Protein AF-A0A2W6VFB6-F1 (afdb_monomer_lite)

pLDDT: mean 96.06, std 2.6, range [80.0, 98.25]

Foldseek 3Di:
DCVLPVPPDPVLVVLCVVVCVPQPQNPDDDPGTVLVSLVVVLVVVLVVQVVVLPADPVSDTPNVVCVVVVCCSVVVHDPVNVVVCCCVPVVVVDPVVVCVPVPD

Secondary structure (DSSP, 8-state):
-HHHHTT--HHHHHHHHHHHHHHGGGSEETTEEHHHHHHHHHHHHHHHHHHH--B-TTS-BGGGGGHHHHHHHHHT--HHHHHHHHHHTTTTT--TTHHHHT--

Sequence (104 aa):
AWDLVKDFSLAERNVLRDGVPRQAMNLPFRNGTVRDLAREALAISRDGLRRRAALNADGQDETRFLDVLQEIVDSGKTAAERKLELFHGRWNGSVDPLFGEFAY

Radius of gyration: 17.33 Å; chains: 1; bounding box: 43×26×45 Å

Structure (mmCIF, N/CA/C/O backbone):
data_AF-A0A2W6VFB6-F1
#
_entry.id   AF-A0A2W6VFB6-F1
#
loop_
_atom_site.group_PDB
_atom_site.id
_atom_site.type_symbol
_atom_site.label_atom_id
_atom_site.label_alt_id
_atom_site.label_comp_id
_atom_site.label_asym_id
_atom_site.label_entity_id
_atom_site.label_seq_id
_atom_site.pdbx_PDB_ins_code
_atom_site.Cartn_x
_atom_site.Cartn_y
_atom_site.Cartn_z
_atom_site.occupancy
_atom_site.B_iso_or_equiv
_atom_site.auth_seq_id
_atom_site.auth_comp_id
_atom_site.auth_asym_id
_atom_site.auth_atom_id
_atom_site.pdbx_PDB_model_num
ATOM 1 N N . ALA A 1 1 ? 1.663 1.604 -17.726 1.00 85.69 1 ALA A N 1
ATOM 2 C CA . ALA A 1 1 ? 1.564 2.568 -16.607 1.00 85.69 1 ALA A CA 1
ATOM 3 C C . ALA A 1 1 ? 0.483 3.610 -16.870 1.00 85.69 1 ALA A C 1
ATOM 5 O O . ALA A 1 1 ? -0.474 3.642 -16.115 1.00 85.69 1 ALA A O 1
ATOM 6 N N . TRP A 1 2 ? 0.578 4.408 -17.943 1.00 94.06 2 TRP A N 1
ATOM 7 C CA . TRP A 1 2 ? -0.453 5.405 -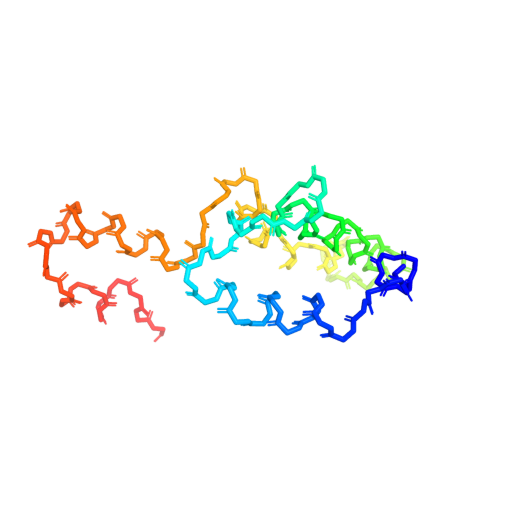18.277 1.00 94.06 2 TRP A CA 1
ATOM 8 C C . TRP A 1 2 ? -1.852 4.798 -18.450 1.00 94.06 2 TRP A C 1
ATOM 10 O O . TRP A 1 2 ? -2.821 5.349 -17.942 1.00 94.06 2 TRP A O 1
ATOM 20 N N . ASP A 1 3 ? -1.948 3.612 -19.058 1.00 96.25 3 ASP A N 1
ATOM 21 C CA . ASP A 1 3 ? -3.229 2.920 -19.244 1.00 96.25 3 ASP A CA 1
ATOM 22 C C . ASP A 1 3 ? -3.992 2.621 -17.951 1.00 96.25 3 ASP A C 1
ATOM 24 O O . ASP A 1 3 ? -5.214 2.562 -18.001 1.00 96.25 3 ASP A O 1
ATOM 28 N N . LEU A 1 4 ? -3.300 2.499 -16.811 1.00 95.12 4 LEU A N 1
ATOM 29 C CA . LEU A 1 4 ? -3.925 2.236 -15.512 1.00 95.12 4 LEU A CA 1
ATOM 30 C C . LEU A 1 4 ? -4.715 3.442 -14.981 1.00 95.12 4 LEU A C 1
ATOM 32 O O . LEU A 1 4 ? -5.643 3.268 -14.203 1.00 95.12 4 LEU A O 1
ATOM 36 N N . VAL A 1 5 ? -4.321 4.664 -15.355 1.00 95.25 5 VAL A N 1
ATOM 37 C CA . VAL A 1 5 ? -4.802 5.902 -14.711 1.00 95.25 5 VAL A CA 1
ATOM 38 C C . VAL A 1 5 ? -5.350 6.944 -15.686 1.00 95.25 5 VAL A C 1
ATOM 40 O O . VAL A 1 5 ? -5.879 7.967 -15.254 1.00 95.25 5 VAL A O 1
ATOM 43 N N . LYS A 1 6 ? -5.212 6.729 -17.000 1.00 96.00 6 LYS A N 1
ATOM 44 C CA . LYS A 1 6 ? -5.545 7.724 -18.036 1.00 96.00 6 LYS A CA 1
ATOM 45 C C . LYS A 1 6 ? -7.005 8.172 -18.037 1.00 96.00 6 LYS A C 1
ATOM 47 O O . LYS A 1 6 ? -7.300 9.268 -18.502 1.00 96.00 6 LYS A O 1
ATOM 52 N N . ASP A 1 7 ? -7.908 7.333 -17.544 1.00 96.75 7 ASP A N 1
ATOM 53 C CA . ASP A 1 7 ? -9.346 7.584 -17.495 1.00 96.75 7 ASP A CA 1
ATOM 54 C C . ASP A 1 7 ? -9.823 8.044 -16.104 1.00 96.75 7 ASP A C 1
ATOM 56 O O . ASP A 1 7 ? -11.025 8.138 -15.870 1.00 96.75 7 ASP A O 1
ATOM 60 N N . PHE A 1 8 ? -8.911 8.330 -15.167 1.00 96.69 8 PHE A N 1
ATOM 61 C CA . PHE A 1 8 ? -9.281 8.781 -13.827 1.00 96.69 8 PHE A CA 1
ATOM 62 C C . PHE A 1 8 ? -9.762 10.232 -13.873 1.00 96.69 8 PHE A C 1
ATOM 64 O O . PHE A 1 8 ? -9.007 11.173 -14.154 1.00 96.69 8 PHE A O 1
ATOM 71 N N . SER A 1 9 ? -11.021 10.437 -13.507 1.00 97.75 9 SER A N 1
ATOM 72 C CA . SER A 1 9 ? -11.578 11.771 -13.327 1.00 97.75 9 SER A CA 1
ATOM 73 C C . SER A 1 9 ? -10.930 12.498 -12.139 1.00 97.75 9 SER A C 1
ATOM 75 O O . SER A 1 9 ? -10.254 11.919 -11.284 1.00 97.75 9 SER A O 1
ATOM 77 N N . LEU A 1 10 ? -11.105 13.820 -12.077 1.00 97.81 10 LEU A N 1
ATOM 78 C CA . LEU A 1 10 ? -10.677 14.602 -10.912 1.00 97.81 10 LEU A CA 1
ATOM 79 C C . LEU A 1 10 ? -11.440 14.182 -9.644 1.00 97.81 10 LEU A C 1
ATOM 81 O O . LEU A 1 10 ? -10.841 14.063 -8.580 1.00 97.81 10 LEU A O 1
ATOM 85 N N . ALA A 1 11 ? -12.743 13.921 -9.775 1.00 97.81 11 ALA A N 1
ATOM 86 C CA . ALA A 1 11 ? -13.593 13.504 -8.665 1.00 97.81 11 ALA A CA 1
ATOM 87 C C . ALA A 1 11 ? -13.144 12.156 -8.082 1.00 97.81 11 ALA A C 1
ATOM 89 O O . ALA A 1 11 ? -12.957 12.052 -6.875 1.00 97.81 11 ALA A O 1
ATOM 90 N N . GLU A 1 12 ? -12.881 11.159 -8.933 1.00 97.62 12 GLU A N 1
ATOM 91 C CA . GLU A 1 12 ? -12.347 9.858 -8.507 1.00 97.62 12 GLU A CA 1
ATOM 92 C C . GLU A 1 12 ? -11.015 9.996 -7.765 1.00 97.62 12 GLU A C 1
ATOM 94 O O . GLU A 1 12 ? -10.827 9.391 -6.713 1.00 97.62 12 GLU A O 1
ATOM 99 N N . ARG A 1 13 ? -10.102 10.836 -8.267 1.00 97.25 13 ARG A N 1
ATOM 100 C CA . ARG A 1 13 ? -8.817 11.088 -7.598 1.00 97.25 13 ARG A CA 1
ATOM 101 C C . ARG A 1 13 ? -8.990 11.719 -6.218 1.00 97.25 13 ARG A C 1
ATOM 103 O O . ARG A 1 13 ? -8.255 11.353 -5.305 1.00 97.25 13 ARG A O 1
ATOM 110 N N . ASN A 1 14 ? -9.954 1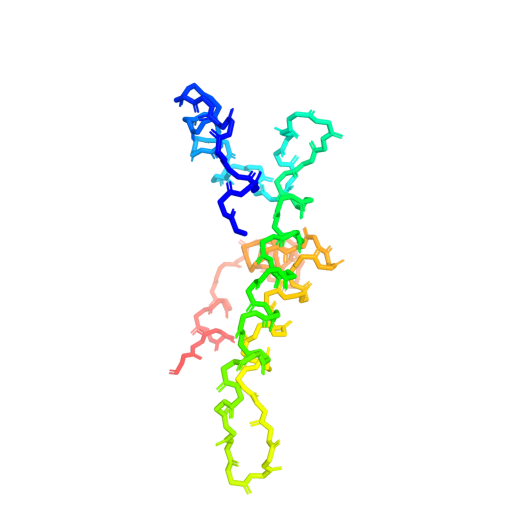2.624 -6.052 1.00 98.00 14 ASN A N 1
ATOM 111 C CA . ASN A 1 14 ? -10.263 13.210 -4.747 1.00 98.00 14 ASN A CA 1
ATOM 112 C C . ASN A 1 14 ? -10.885 12.175 -3.799 1.00 98.00 14 ASN A C 1
ATOM 114 O O . ASN A 1 14 ? -10.441 12.062 -2.664 1.00 98.00 14 ASN A O 1
ATOM 118 N N . VAL A 1 15 ? -11.815 11.342 -4.278 1.00 97.19 15 VAL A N 1
ATOM 119 C CA . VAL A 1 15 ? -12.382 10.239 -3.479 1.00 97.19 15 VAL A CA 1
ATOM 120 C C . VAL A 1 15 ? -11.289 9.286 -2.993 1.00 97.19 15 VAL A C 1
ATOM 122 O O . VAL A 1 15 ? -11.268 8.926 -1.819 1.00 97.19 15 VAL A O 1
ATOM 125 N N . LEU A 1 16 ? -10.350 8.911 -3.867 1.00 97.81 16 LEU A N 1
ATOM 126 C CA . LEU A 1 16 ? -9.200 8.089 -3.487 1.00 97.81 16 LEU A CA 1
ATOM 127 C C . LEU A 1 16 ? -8.339 8.782 -2.425 1.00 97.81 16 LEU A C 1
ATOM 129 O O . LEU A 1 16 ? -8.013 8.179 -1.403 1.00 97.81 16 LEU A O 1
ATOM 133 N N . ARG A 1 17 ? -7.995 10.054 -2.650 1.00 97.81 17 ARG A N 1
ATOM 134 C CA . ARG A 1 17 ? -7.184 10.858 -1.729 1.00 97.81 17 ARG A CA 1
ATOM 135 C C . ARG A 1 17 ? -7.797 10.933 -0.332 1.00 97.81 17 ARG A C 1
ATOM 137 O O . ARG A 1 17 ? -7.073 10.781 0.647 1.00 97.81 17 ARG A O 1
ATOM 144 N N . ASP A 1 18 ? -9.102 11.15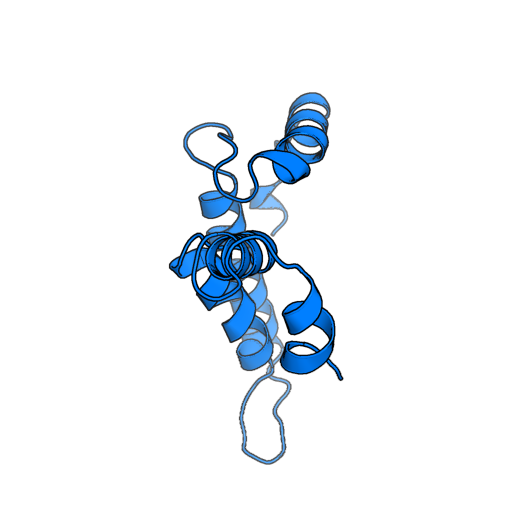5 -0.259 1.00 97.94 18 ASP A N 1
ATOM 145 C CA . ASP A 1 18 ? -9.806 11.403 0.998 1.00 97.94 18 ASP A CA 1
ATOM 146 C C . ASP A 1 18 ? -10.209 10.093 1.698 1.00 97.94 18 ASP A C 1
ATOM 148 O O . ASP A 1 18 ? -10.255 10.025 2.927 1.00 97.94 18 ASP A O 1
ATOM 152 N N . GLY A 1 19 ? -10.467 9.026 0.932 1.00 97.88 19 GLY A N 1
ATOM 153 C CA . GLY A 1 19 ? -10.908 7.731 1.453 1.00 97.88 19 GLY A CA 1
ATOM 154 C C . GLY A 1 19 ? -9.776 6.835 1.967 1.00 97.88 19 GLY A C 1
ATOM 155 O O . GLY A 1 19 ? -9.939 6.165 2.993 1.00 97.88 19 GLY A O 1
ATOM 156 N N . VAL A 1 20 ? -8.617 6.829 1.294 1.00 97.81 20 VAL A N 1
ATOM 157 C CA . VAL A 1 20 ? -7.485 5.942 1.631 1.00 97.81 20 VAL A CA 1
ATOM 158 C C . VAL A 1 20 ? -6.982 6.131 3.068 1.00 97.81 20 VAL A C 1
ATOM 160 O O . VAL A 1 20 ? -6.739 5.116 3.718 1.00 97.81 20 VAL A O 1
ATOM 163 N N . PRO A 1 21 ? -6.874 7.351 3.632 1.00 97.69 21 PRO A N 1
ATOM 164 C CA . PRO A 1 21 ? -6.446 7.525 5.022 1.00 97.69 21 PRO A CA 1
ATOM 165 C C . PRO A 1 21 ? -7.292 6.757 6.046 1.00 97.69 21 PRO A C 1
ATOM 167 O O . PRO A 1 21 ? -6.775 6.360 7.086 1.00 97.69 21 PRO A O 1
ATOM 170 N N . ARG A 1 22 ? -8.585 6.540 5.764 1.00 96.38 22 ARG A N 1
ATOM 171 C CA . ARG A 1 22 ? -9.509 5.845 6.671 1.00 96.38 22 ARG A CA 1
ATOM 172 C C . ARG A 1 22 ? -9.679 4.366 6.336 1.00 96.38 22 ARG A C 1
ATOM 174 O O . ARG A 1 22 ? -9.782 3.554 7.247 1.00 96.38 22 ARG A O 1
ATOM 181 N N . GLN A 1 23 ? -9.795 4.032 5.053 1.00 96.94 23 GLN A N 1
ATOM 182 C CA . GLN A 1 23 ? -10.167 2.684 4.600 1.00 96.94 23 GLN A CA 1
ATOM 183 C C . GLN A 1 23 ? -8.994 1.896 4.007 1.00 96.94 23 GLN A C 1
ATOM 185 O O . GLN A 1 23 ? -9.136 0.708 3.723 1.00 96.94 23 GLN A O 1
ATOM 190 N N . ALA A 1 24 ? -7.838 2.539 3.834 1.00 96.94 24 ALA A N 1
ATOM 191 C CA . ALA A 1 24 ? -6.636 1.951 3.266 1.00 96.94 24 ALA A CA 1
ATOM 192 C C . ALA A 1 24 ? -6.928 1.209 1.948 1.00 96.94 24 ALA A C 1
ATOM 194 O O . ALA A 1 24 ? -7.582 1.742 1.049 1.00 96.94 24 ALA A O 1
ATOM 195 N N . MET A 1 25 ? -6.449 -0.029 1.833 1.00 97.12 25 MET A N 1
ATOM 196 C CA . MET A 1 25 ? -6.638 -0.874 0.656 1.00 97.12 25 MET A CA 1
ATOM 197 C C . MET A 1 25 ? -8.080 -1.376 0.494 1.00 97.12 25 MET A C 1
ATOM 199 O O . MET A 1 25 ? -8.432 -1.815 -0.596 1.00 97.12 25 MET A O 1
ATOM 203 N N . ASN A 1 26 ? -8.915 -1.279 1.534 1.00 97.38 26 ASN A N 1
ATOM 204 C CA . ASN A 1 26 ? -10.312 -1.714 1.500 1.00 97.38 26 ASN A CA 1
ATOM 205 C C . ASN A 1 26 ? -11.260 -0.655 0.915 1.00 97.38 26 ASN A C 1
ATOM 207 O O . ASN A 1 26 ? -12.442 -0.947 0.750 1.00 97.38 26 ASN A O 1
ATOM 211 N N . LEU A 1 27 ? -10.774 0.556 0.604 1.00 98.25 27 LEU A N 1
ATOM 212 C CA . LEU A 1 27 ? -11.575 1.591 -0.054 1.00 98.25 27 LEU A CA 1
ATOM 213 C C . LEU A 1 27 ? -12.126 1.052 -1.387 1.00 98.25 27 LEU A C 1
ATOM 215 O O . LEU A 1 27 ? -11.322 0.702 -2.260 1.00 98.25 27 LEU A O 1
ATOM 219 N N . PRO A 1 28 ? -13.458 1.002 -1.578 1.00 97.94 28 PRO A N 1
ATOM 220 C CA . PRO A 1 28 ? -14.039 0.631 -2.859 1.00 97.94 28 PRO A CA 1
ATOM 221 C C . PRO A 1 28 ? -13.647 1.628 -3.948 1.00 97.94 28 PRO A C 1
ATOM 223 O O . PRO A 1 28 ? -13.717 2.844 -3.759 1.00 97.94 28 PRO A O 1
ATOM 226 N N . PHE A 1 29 ? -13.259 1.109 -5.107 1.00 97.31 29 PHE A N 1
ATOM 227 C CA . PHE A 1 29 ? -12.923 1.908 -6.274 1.00 97.31 29 PHE A CA 1
ATOM 228 C C . PHE A 1 29 ? -13.351 1.178 -7.548 1.00 97.31 29 PHE A C 1
ATOM 230 O O . PHE A 1 29 ? -12.836 0.107 -7.872 1.00 97.31 29 PHE A O 1
ATOM 237 N N . ARG A 1 30 ? -14.302 1.774 -8.280 1.00 95.00 30 ARG A N 1
ATOM 238 C CA . ARG A 1 30 ? -14.914 1.189 -9.486 1.00 95.00 30 ARG A CA 1
ATOM 239 C C . ARG A 1 30 ? -15.426 -0.238 -9.216 1.00 95.00 30 ARG A C 1
ATOM 241 O O . ARG A 1 30 ? -16.263 -0.418 -8.340 1.00 95.00 30 ARG A O 1
ATOM 248 N N . ASN A 1 31 ? -14.923 -1.233 -9.950 1.00 93.88 31 ASN A N 1
ATOM 249 C CA . ASN A 1 31 ? -15.340 -2.638 -9.863 1.00 93.88 31 ASN A CA 1
ATOM 250 C C . ASN A 1 31 ? -14.550 -3.453 -8.821 1.00 93.88 31 ASN A C 1
ATOM 252 O O . ASN A 1 31 ? -14.636 -4.679 -8.815 1.00 93.88 31 ASN A O 1
ATOM 256 N N . GLY A 1 32 ? -13.757 -2.799 -7.973 1.00 96.25 32 GLY A N 1
ATOM 257 C CA . GLY A 1 32 ? -12.933 -3.465 -6.972 1.00 96.25 32 GLY A CA 1
ATOM 258 C C . GLY A 1 32 ? -12.576 -2.530 -5.828 1.00 96.25 32 GLY A C 1
ATOM 259 O O . GLY A 1 32 ? -13.390 -1.722 -5.374 1.00 96.25 32 GLY A O 1
ATOM 260 N N . THR A 1 33 ? -11.346 -2.649 -5.351 1.00 98.00 33 THR A N 1
ATOM 261 C CA . THR A 1 33 ? -10.819 -1.866 -4.234 1.00 98.00 33 THR A CA 1
ATOM 262 C C . THR A 1 33 ? -9.488 -1.218 -4.593 1.00 98.00 33 THR A C 1
ATOM 264 O O . THR A 1 33 ? -8.835 -1.574 -5.576 1.00 98.00 33 THR A O 1
ATOM 267 N N . VAL A 1 34 ? -9.025 -0.292 -3.753 1.00 97.56 34 VAL A N 1
ATOM 268 C CA . VAL A 1 34 ? -7.664 0.259 -3.859 1.00 97.56 34 VAL A CA 1
ATOM 269 C C . VAL A 1 34 ? -6.597 -0.839 -3.803 1.00 97.56 34 VAL A C 1
ATOM 271 O O . VAL A 1 34 ? -5.534 -0.683 -4.401 1.00 97.56 34 VAL A O 1
ATOM 274 N N . ARG A 1 35 ? -6.874 -1.977 -3.156 1.00 97.94 35 ARG A N 1
ATOM 275 C CA . ARG A 1 35 ? -5.992 -3.150 -3.172 1.00 97.94 35 ARG A CA 1
ATOM 276 C C . ARG A 1 35 ? -5.737 -3.686 -4.579 1.00 97.94 35 ARG A C 1
ATOM 278 O O . ARG A 1 35 ? -4.609 -4.061 -4.893 1.00 97.94 35 ARG A O 1
ATOM 285 N N . ASP A 1 36 ? -6.769 -3.730 -5.414 1.00 97.69 36 ASP A N 1
ATOM 286 C CA . ASP A 1 36 ? -6.665 -4.243 -6.781 1.00 97.69 36 ASP A CA 1
ATOM 287 C C . ASP A 1 36 ? -5.840 -3.287 -7.644 1.00 97.69 36 ASP A C 1
ATOM 289 O O . ASP A 1 36 ? -4.896 -3.711 -8.312 1.00 97.69 36 ASP A O 1
ATOM 293 N N . LEU A 1 37 ? -6.083 -1.981 -7.487 1.00 97.06 37 LEU A N 1
ATOM 294 C CA . LEU A 1 37 ? -5.258 -0.933 -8.086 1.00 97.06 37 LEU A CA 1
ATOM 295 C C . LEU A 1 37 ? -3.786 -1.034 -7.643 1.00 97.06 37 LEU A C 1
ATOM 297 O O . LEU A 1 37 ? -2.878 -0.908 -8.465 1.00 97.06 37 LEU A O 1
ATOM 301 N N . ALA A 1 38 ? -3.531 -1.291 -6.356 1.00 97.50 38 ALA A N 1
ATOM 302 C CA . ALA A 1 38 ? -2.180 -1.462 -5.824 1.00 97.50 38 ALA A CA 1
ATOM 303 C C . ALA A 1 38 ? -1.479 -2.701 -6.406 1.00 97.50 38 ALA A C 1
ATOM 305 O O . ALA A 1 38 ? -0.290 -2.635 -6.724 1.00 97.50 38 ALA A O 1
ATOM 306 N N . ARG A 1 39 ? -2.208 -3.808 -6.608 1.00 97.88 39 ARG A N 1
ATOM 307 C CA . ARG A 1 39 ? -1.681 -5.028 -7.241 1.00 97.88 39 ARG A CA 1
ATOM 308 C C . ARG A 1 39 ? -1.215 -4.756 -8.672 1.00 97.88 39 ARG A C 1
ATOM 310 O O . ARG A 1 39 ? -0.106 -5.143 -9.037 1.00 97.88 39 ARG A O 1
ATOM 317 N N . GLU A 1 40 ? -2.021 -4.050 -9.461 1.00 97.69 40 GLU A N 1
ATOM 318 C CA . GLU A 1 40 ? -1.661 -3.672 -10.834 1.00 97.69 40 GLU A CA 1
ATOM 319 C C . GLU A 1 40 ? -0.477 -2.694 -10.873 1.00 97.69 40 GLU A C 1
ATOM 321 O O . GLU A 1 40 ? 0.463 -2.871 -11.655 1.00 97.69 40 GLU A O 1
ATOM 326 N N . ALA A 1 41 ? -0.466 -1.694 -9.985 1.00 97.81 41 ALA A N 1
ATOM 327 C CA . ALA A 1 41 ? 0.629 -0.732 -9.880 1.00 97.81 41 ALA A CA 1
ATOM 328 C C . ALA A 1 41 ? 1.965 -1.397 -9.495 1.00 97.81 41 ALA A C 1
ATOM 330 O O . ALA A 1 41 ? 3.015 -1.047 -10.051 1.00 97.81 41 ALA A O 1
ATOM 331 N N . LEU A 1 42 ? 1.939 -2.381 -8.587 1.00 97.94 42 LEU A N 1
ATOM 332 C CA . LEU A 1 42 ? 3.124 -3.156 -8.213 1.00 97.94 42 LEU A CA 1
ATOM 333 C C . LEU A 1 42 ? 3.608 -4.055 -9.348 1.00 97.94 42 LEU A C 1
ATOM 335 O O . LEU A 1 42 ? 4.814 -4.107 -9.583 1.00 97.94 42 LEU A O 1
ATOM 339 N N . ALA A 1 43 ? 2.706 -4.704 -10.091 1.00 97.94 43 ALA A N 1
ATOM 340 C CA . ALA A 1 43 ? 3.081 -5.505 -11.256 1.00 97.94 43 ALA A CA 1
ATOM 341 C C . ALA A 1 43 ? 3.805 -4.652 -12.313 1.00 97.94 43 ALA A C 1
ATOM 343 O O . ALA A 1 43 ? 4.900 -5.002 -12.758 1.00 97.94 43 ALA A O 1
ATOM 344 N N . ILE A 1 44 ? 3.255 -3.473 -12.634 1.00 98.12 44 ILE A N 1
ATOM 345 C CA . ILE A 1 44 ? 3.879 -2.516 -13.560 1.00 98.12 44 ILE A CA 1
ATOM 346 C C . ILE A 1 44 ? 5.258 -2.071 -13.053 1.00 98.12 44 ILE A C 1
ATOM 348 O O . ILE A 1 44 ? 6.215 -2.039 -13.831 1.00 98.12 44 ILE A O 1
ATOM 352 N N . SER A 1 45 ? 5.367 -1.735 -11.764 1.00 97.75 45 SER A N 1
ATOM 353 C CA . SER A 1 45 ? 6.628 -1.307 -11.143 1.00 97.75 45 SER A CA 1
ATOM 354 C C . SER A 1 45 ? 7.685 -2.409 -11.199 1.00 97.75 45 SER A C 1
ATOM 356 O O . SER A 1 45 ? 8.823 -2.156 -11.598 1.00 97.75 45 SER A O 1
ATOM 358 N N . ARG A 1 46 ? 7.300 -3.649 -10.873 1.00 97.44 46 ARG A N 1
ATOM 359 C CA . ARG A 1 46 ? 8.189 -4.812 -10.891 1.00 97.44 46 ARG A CA 1
ATOM 360 C C . ARG A 1 46 ? 8.714 -5.079 -12.294 1.00 97.44 46 ARG A C 1
ATOM 362 O O . ARG A 1 46 ? 9.919 -5.225 -12.472 1.00 97.44 46 ARG A O 1
ATOM 369 N N . ASP A 1 47 ? 7.848 -5.060 -13.298 1.00 97.19 47 ASP A N 1
ATOM 370 C CA . ASP A 1 47 ? 8.278 -5.237 -14.684 1.00 97.19 47 ASP A CA 1
ATOM 371 C C . ASP A 1 47 ? 9.175 -4.091 -15.168 1.00 97.19 47 ASP A C 1
ATOM 373 O O . ASP A 1 47 ? 10.078 -4.307 -15.975 1.00 97.19 47 ASP A O 1
ATOM 377 N N . GLY A 1 48 ? 8.954 -2.865 -14.688 1.00 96.94 48 GLY A N 1
ATOM 378 C CA . GLY A 1 48 ? 9.850 -1.735 -14.938 1.00 96.94 48 GLY A CA 1
ATOM 379 C C . GLY A 1 48 ? 11.265 -1.987 -14.411 1.00 96.94 48 GLY A C 1
ATOM 380 O O . GLY A 1 48 ? 12.229 -1.851 -15.163 1.00 96.94 48 GLY A O 1
ATOM 381 N N . LEU A 1 49 ? 11.385 -2.412 -13.150 1.00 96.56 49 LEU A N 1
ATOM 382 C CA . LEU A 1 49 ? 12.676 -2.713 -12.519 1.00 96.56 49 LEU A CA 1
ATOM 383 C C . LEU A 1 49 ? 13.383 -3.909 -13.173 1.00 96.56 49 LEU A C 1
ATOM 385 O O . LEU A 1 49 ? 14.576 -3.818 -13.454 1.00 96.56 49 LEU A O 1
ATOM 389 N N . ARG A 1 50 ? 12.650 -4.976 -13.525 1.00 95.62 50 ARG A N 1
ATOM 390 C CA . ARG A 1 50 ? 13.209 -6.116 -14.280 1.00 95.62 50 ARG A CA 1
ATOM 391 C C . ARG A 1 50 ? 13.832 -5.677 -15.599 1.00 95.62 50 ARG A C 1
ATOM 393 O O . ARG A 1 50 ? 14.943 -6.078 -15.920 1.00 95.62 50 ARG A O 1
ATOM 400 N N . ARG A 1 51 ? 13.130 -4.828 -16.362 1.00 96.25 51 ARG A N 1
ATOM 401 C CA . ARG A 1 51 ? 13.645 -4.286 -17.634 1.00 96.25 51 ARG A CA 1
ATOM 402 C C . ARG A 1 51 ? 14.865 -3.395 -17.431 1.00 96.25 51 ARG A C 1
ATOM 404 O O . ARG A 1 51 ? 15.712 -3.335 -18.314 1.00 96.25 51 ARG A O 1
ATOM 411 N N . ARG A 1 52 ? 14.943 -2.696 -16.295 1.00 95.94 52 ARG A N 1
ATOM 412 C CA . ARG A 1 52 ? 16.096 -1.862 -15.946 1.00 95.94 52 ARG A CA 1
ATOM 413 C C . ARG A 1 52 ? 17.351 -2.698 -15.699 1.00 95.94 52 ARG A C 1
ATOM 415 O O . ARG A 1 52 ? 18.436 -2.217 -16.001 1.00 95.94 52 ARG A O 1
ATOM 422 N N . ALA A 1 53 ? 17.191 -3.921 -15.186 1.00 93.12 53 ALA A N 1
ATOM 423 C CA . ALA A 1 53 ? 18.261 -4.902 -14.997 1.00 93.12 53 ALA A CA 1
ATOM 424 C C . ALA A 1 53 ? 19.491 -4.345 -14.248 1.00 93.12 53 ALA A C 1
ATOM 426 O O . ALA A 1 53 ? 20.629 -4.707 -14.538 1.00 93.12 53 ALA A O 1
ATOM 427 N N . ALA A 1 54 ? 19.268 -3.449 -13.282 1.00 94.12 54 ALA A N 1
ATOM 428 C CA . ALA A 1 54 ? 20.323 -2.968 -12.400 1.00 94.12 54 ALA A CA 1
ATOM 429 C C . ALA A 1 54 ? 20.581 -4.033 -11.329 1.00 94.12 54 ALA A C 1
ATOM 431 O O . ALA A 1 54 ? 19.744 -4.255 -10.454 1.00 94.12 54 ALA A O 1
ATOM 432 N N . LEU A 1 55 ? 21.712 -4.726 -11.449 1.00 94.38 55 LEU A N 1
ATOM 433 C CA . LEU A 1 55 ? 22.066 -5.850 -10.588 1.00 94.38 55 LEU A CA 1
ATOM 434 C C . LEU A 1 55 ? 23.036 -5.419 -9.488 1.00 94.38 55 LEU A C 1
ATOM 436 O O . LEU A 1 55 ? 23.914 -4.582 -9.708 1.00 94.38 55 LEU A O 1
ATOM 440 N N . ASN A 1 56 ? 22.901 -6.027 -8.312 1.00 90.81 56 ASN A N 1
ATOM 441 C CA . ASN A 1 56 ? 23.926 -5.969 -7.275 1.00 90.81 56 ASN A CA 1
ATOM 442 C C . ASN A 1 56 ? 25.080 -6.956 -7.571 1.00 90.81 56 ASN A C 1
ATOM 444 O O . ASN A 1 56 ? 25.061 -7.684 -8.565 1.00 90.81 56 ASN A O 1
ATOM 448 N N . ALA A 1 57 ? 26.086 -6.997 -6.691 1.00 91.94 57 ALA A N 1
ATOM 449 C CA . ALA A 1 57 ? 27.236 -7.899 -6.826 1.00 91.94 57 ALA A CA 1
ATOM 450 C C . ALA A 1 57 ? 26.856 -9.395 -6.833 1.00 91.94 57 ALA A C 1
ATOM 452 O O . ALA A 1 57 ? 27.583 -10.202 -7.406 1.00 91.94 57 ALA A O 1
ATOM 453 N N . ASP A 1 58 ? 25.704 -9.745 -6.257 1.00 91.94 58 ASP A N 1
ATOM 454 C CA . ASP A 1 58 ? 25.172 -11.110 -6.192 1.00 91.94 58 ASP A CA 1
ATOM 455 C C . ASP A 1 58 ? 24.255 -11.451 -7.386 1.00 91.94 58 ASP A C 1
ATOM 457 O O . ASP A 1 58 ? 23.628 -12.511 -7.411 1.00 91.94 58 ASP A O 1
ATOM 461 N N . GLY A 1 59 ? 24.133 -10.555 -8.374 1.00 90.75 59 GLY A N 1
ATOM 462 C CA . GLY A 1 59 ? 23.302 -10.752 -9.566 1.00 90.75 59 GLY A CA 1
ATOM 463 C C . GLY A 1 59 ? 21.795 -10.599 -9.333 1.00 90.75 59 GLY A C 1
ATOM 464 O O . GLY A 1 59 ? 21.005 -10.971 -10.199 1.00 90.75 59 GLY A O 1
ATOM 465 N N . GLN A 1 60 ? 21.376 -10.062 -8.185 1.00 90.94 60 GLN A N 1
ATOM 466 C CA . GLN A 1 60 ? 19.972 -9.782 -7.877 1.00 90.94 60 GLN A CA 1
ATOM 467 C C . GLN A 1 60 ? 19.576 -8.402 -8.400 1.00 90.94 60 GLN A C 1
ATOM 469 O O . GLN A 1 60 ? 20.313 -7.432 -8.206 1.00 90.94 60 GLN A O 1
ATOM 474 N N . ASP A 1 61 ? 18.403 -8.307 -9.027 1.00 93.19 61 ASP A N 1
ATOM 475 C CA . ASP A 1 61 ? 17.842 -7.025 -9.450 1.00 93.19 61 ASP A CA 1
ATOM 476 C C . ASP A 1 61 ? 17.133 -6.280 -8.300 1.00 93.19 61 ASP A C 1
ATOM 478 O O . ASP A 1 61 ? 16.896 -6.797 -7.204 1.00 93.19 61 ASP A O 1
ATOM 482 N N . GLU A 1 62 ? 16.764 -5.029 -8.567 1.00 94.06 62 GLU A N 1
ATOM 483 C CA . GLU A 1 62 ? 16.123 -4.129 -7.602 1.00 94.06 62 GLU A CA 1
ATOM 484 C C . GLU A 1 62 ? 14.670 -4.504 -7.264 1.00 94.06 62 GLU A C 1
ATOM 486 O O . GLU A 1 62 ? 14.059 -3.883 -6.392 1.00 94.06 62 GLU A O 1
ATOM 491 N N . THR A 1 63 ? 14.076 -5.509 -7.919 1.00 95.88 63 THR A N 1
ATOM 492 C CA . THR A 1 63 ? 12.670 -5.869 -7.674 1.00 95.88 63 THR A CA 1
ATOM 493 C C . THR A 1 63 ? 12.428 -6.361 -6.255 1.00 95.88 63 THR A C 1
ATOM 495 O O . THR A 1 63 ? 11.309 -6.227 -5.761 1.00 95.88 63 THR A O 1
ATOM 498 N N . ARG A 1 64 ? 13.471 -6.852 -5.575 1.00 93.06 64 ARG A N 1
ATOM 499 C CA . ARG A 1 64 ? 13.426 -7.265 -4.168 1.00 93.06 64 ARG A CA 1
ATOM 500 C C . ARG A 1 6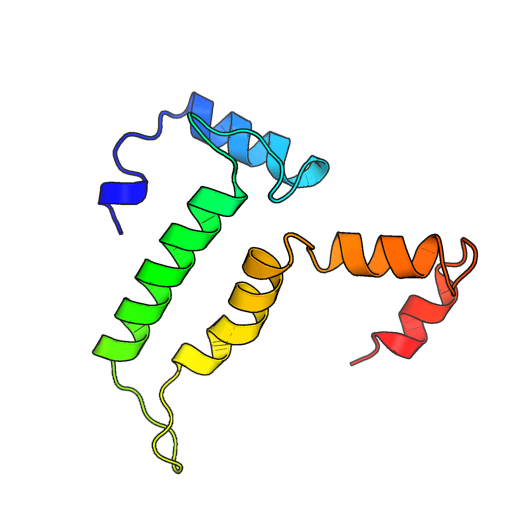4 ? 12.946 -6.151 -3.233 1.00 93.06 64 ARG A C 1
ATOM 502 O O . ARG A 1 64 ? 12.285 -6.422 -2.234 1.00 93.06 64 ARG A O 1
ATOM 509 N N . PHE A 1 65 ? 13.210 -4.884 -3.560 1.00 94.62 65 PHE A N 1
ATOM 510 C CA . PHE A 1 65 ? 12.717 -3.757 -2.758 1.00 94.62 65 PHE A CA 1
ATOM 511 C C . PHE A 1 65 ? 11.186 -3.640 -2.765 1.00 94.62 65 PHE A C 1
ATOM 513 O O . PHE A 1 65 ? 10.612 -3.026 -1.867 1.00 94.62 65 PHE A O 1
ATOM 520 N N . LEU A 1 66 ? 10.512 -4.252 -3.743 1.00 97.12 66 LEU A N 1
ATOM 521 C CA . LEU A 1 66 ? 9.054 -4.288 -3.811 1.00 97.12 66 LEU A CA 1
ATOM 522 C C . LEU A 1 66 ? 8.442 -5.421 -2.982 1.00 97.12 66 LEU A C 1
ATOM 524 O O . LEU A 1 66 ? 7.222 -5.453 -2.846 1.00 97.12 66 LEU A O 1
ATOM 528 N N . ASP A 1 67 ? 9.231 -6.340 -2.421 1.00 95.44 67 ASP A N 1
ATOM 529 C CA . ASP A 1 67 ? 8.692 -7.530 -1.750 1.00 95.44 67 ASP A CA 1
ATOM 530 C C . ASP A 1 67 ? 7.902 -7.179 -0.484 1.00 95.44 67 ASP A C 1
ATOM 532 O O . ASP A 1 67 ? 6.841 -7.749 -0.247 1.00 95.44 67 ASP A O 1
ATOM 536 N N . VAL A 1 68 ? 8.332 -6.160 0.266 1.00 94.94 68 VAL A N 1
ATOM 537 C CA . VAL A 1 68 ? 7.574 -5.651 1.425 1.00 94.94 68 VAL A CA 1
ATOM 538 C C . VAL A 1 68 ? 6.227 -5.060 0.991 1.00 94.94 68 VAL A C 1
ATOM 540 O O . VAL A 1 68 ? 5.206 -5.267 1.645 1.00 94.94 68 VAL A O 1
ATOM 543 N N . LEU A 1 69 ? 6.194 -4.341 -0.134 1.00 96.69 69 LEU A N 1
ATOM 544 C CA . LEU A 1 69 ? 4.947 -3.788 -0.670 1.00 96.69 69 LEU A CA 1
ATOM 545 C C . LEU A 1 69 ? 4.031 -4.898 -1.197 1.00 96.69 69 LEU A C 1
ATOM 547 O O . LEU A 1 69 ? 2.816 -4.827 -1.016 1.00 96.69 69 LEU A O 1
ATOM 551 N N . GLN A 1 70 ? 4.615 -5.933 -1.804 1.00 97.19 70 GLN A N 1
ATOM 552 C CA . GLN A 1 70 ? 3.894 -7.116 -2.257 1.00 97.19 70 GLN A CA 1
ATOM 553 C C . GLN A 1 70 ? 3.249 -7.841 -1.073 1.00 97.19 70 GLN A C 1
ATOM 555 O O . GLN A 1 70 ? 2.062 -8.132 -1.127 1.00 97.19 70 GLN A O 1
ATOM 560 N N . GLU A 1 71 ? 3.970 -8.028 0.034 1.00 96.88 71 GLU A N 1
ATOM 561 C CA . GLU A 1 71 ? 3.428 -8.623 1.260 1.00 96.88 71 GLU A CA 1
ATOM 562 C C . GLU A 1 71 ? 2.259 -7.804 1.835 1.00 96.88 71 GLU A C 1
ATOM 564 O O . GLU A 1 71 ? 1.254 -8.367 2.275 1.00 96.88 71 GLU A O 1
ATOM 569 N N . ILE A 1 72 ? 2.346 -6.469 1.812 1.00 97.44 72 ILE A N 1
ATOM 570 C CA . ILE A 1 72 ? 1.244 -5.590 2.232 1.00 97.44 72 ILE A CA 1
ATOM 571 C C . ILE A 1 72 ? 0.017 -5.825 1.342 1.00 97.44 72 ILE A C 1
ATOM 573 O O . ILE A 1 72 ? -1.074 -6.069 1.859 1.00 97.44 72 ILE A O 1
ATOM 577 N N . VAL A 1 73 ? 0.186 -5.827 0.018 1.00 97.44 73 VAL A N 1
ATOM 578 C CA . VAL A 1 73 ? -0.918 -6.058 -0.928 1.00 97.44 73 VAL A CA 1
ATOM 579 C C . VAL A 1 73 ? -1.461 -7.486 -0.842 1.00 97.44 73 VAL A C 1
ATOM 581 O O . VAL A 1 73 ? -2.671 -7.673 -0.951 1.00 97.44 73 VAL A O 1
ATOM 584 N N . ASP A 1 74 ? -0.634 -8.496 -0.591 1.00 96.69 74 ASP A N 1
ATOM 585 C CA . ASP A 1 74 ? -1.044 -9.905 -0.516 1.00 96.69 74 ASP A CA 1
ATOM 586 C C . ASP A 1 74 ? -1.704 -10.252 0.820 1.00 96.69 74 ASP A C 1
ATOM 588 O O . ASP A 1 74 ? -2.682 -11.000 0.856 1.00 96.69 74 ASP A O 1
ATOM 592 N N . SER A 1 75 ? -1.253 -9.644 1.916 1.00 96.25 75 SER A N 1
ATOM 593 C CA . SER A 1 75 ? -1.923 -9.758 3.216 1.00 96.25 75 SER A CA 1
ATOM 594 C C . SER A 1 75 ? -3.181 -8.894 3.303 1.00 96.25 75 SER A C 1
ATOM 596 O O . SER A 1 75 ? -4.095 -9.215 4.058 1.00 96.25 75 SER A O 1
ATOM 598 N N . GLY A 1 76 ? -3.250 -7.803 2.532 1.00 95.31 76 GLY A N 1
ATOM 599 C CA . GLY A 1 76 ? -4.298 -6.794 2.671 1.00 95.31 76 GLY A CA 1
ATOM 600 C C . GLY A 1 76 ? -4.181 -5.989 3.964 1.00 95.31 76 GLY A C 1
ATOM 601 O O . GLY A 1 76 ? -5.136 -5.312 4.323 1.00 95.31 76 GLY A O 1
ATOM 602 N N . LYS A 1 77 ? -3.031 -6.060 4.651 1.00 96.12 77 LYS A N 1
ATOM 603 C CA . LYS A 1 77 ? -2.773 -5.372 5.917 1.00 96.12 77 LYS A CA 1
ATOM 604 C C . LYS A 1 77 ? -1.646 -4.365 5.763 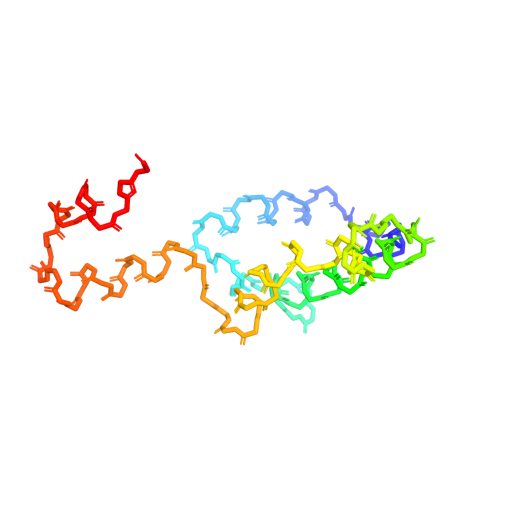1.00 96.12 77 LYS A C 1
ATOM 606 O O . LYS A 1 77 ? -0.491 -4.721 5.522 1.00 96.12 77 LYS A O 1
ATOM 611 N N . THR A 1 78 ? -1.974 -3.102 5.970 1.00 96.56 78 THR A N 1
ATOM 612 C CA . THR A 1 78 ? -1.017 -2.005 6.082 1.00 96.56 78 THR A CA 1
ATOM 613 C C . THR A 1 78 ? -0.170 -2.118 7.350 1.00 96.56 78 THR A C 1
ATOM 615 O O . THR A 1 78 ? -0.526 -2.787 8.321 1.00 96.56 78 THR A O 1
ATOM 618 N N . ALA A 1 79 ? 0.949 -1.391 7.385 1.00 94.75 79 ALA A N 1
ATOM 619 C CA . ALA A 1 79 ? 1.750 -1.257 8.600 1.00 94.75 79 ALA A CA 1
ATOM 620 C C . ALA A 1 79 ? 0.950 -0.650 9.772 1.00 94.75 79 ALA A C 1
ATOM 622 O O . ALA A 1 79 ? 1.199 -0.998 10.925 1.00 94.75 79 ALA A O 1
ATOM 623 N N . ALA A 1 80 ? -0.017 0.231 9.486 1.00 96.06 80 ALA A N 1
ATOM 624 C CA . ALA A 1 80 ? -0.904 0.804 10.495 1.00 96.06 80 ALA A CA 1
ATOM 625 C C . ALA A 1 80 ? -1.841 -0.258 11.089 1.00 96.06 80 ALA A C 1
ATOM 627 O O . ALA A 1 80 ? -1.926 -0.376 12.307 1.00 96.06 80 ALA A O 1
ATOM 628 N N . GLU A 1 81 ? -2.471 -1.082 10.250 1.00 96.81 81 GLU A N 1
ATOM 629 C CA . GLU A 1 81 ? -3.336 -2.180 10.702 1.00 96.81 81 GLU A CA 1
ATOM 630 C C . GLU A 1 81 ? -2.559 -3.222 11.512 1.00 96.81 81 GLU A C 1
ATOM 632 O O . GLU A 1 81 ? -3.032 -3.646 12.560 1.00 96.81 81 GLU A O 1
ATOM 637 N N . ARG A 1 82 ? -1.322 -3.559 11.117 1.00 95.81 82 ARG A N 1
ATOM 638 C CA . ARG A 1 82 ? -0.456 -4.436 11.928 1.00 95.81 82 ARG A CA 1
ATOM 639 C C . ARG A 1 82 ? -0.198 -3.856 13.319 1.00 95.81 82 ARG A C 1
ATOM 641 O O . ARG A 1 82 ? -0.279 -4.578 14.304 1.00 95.81 82 ARG A O 1
ATOM 648 N N . LYS A 1 83 ? 0.081 -2.553 13.422 1.00 96.62 83 LYS A N 1
ATOM 649 C CA . LYS A 1 83 ? 0.270 -1.884 14.721 1.00 96.62 83 LYS A CA 1
ATOM 650 C C . LYS A 1 83 ? -1.025 -1.823 15.533 1.00 96.62 83 LYS A C 1
ATOM 652 O O . LYS A 1 83 ? -0.969 -1.996 16.744 1.00 96.62 83 LYS A O 1
ATOM 657 N N . LEU A 1 84 ? -2.177 -1.634 14.889 1.00 96.81 84 LEU A N 1
ATOM 658 C CA . LEU A 1 84 ? -3.482 -1.701 15.555 1.00 96.81 84 LEU A CA 1
ATOM 659 C C . LEU A 1 84 ? -3.774 -3.106 16.098 1.00 96.81 84 LEU A C 1
ATOM 661 O O . LEU A 1 84 ? -4.291 -3.229 17.203 1.00 96.81 84 LEU A O 1
ATOM 665 N N . GLU A 1 85 ? -3.394 -4.163 15.379 1.00 97.12 85 GLU A N 1
ATOM 666 C CA . GLU A 1 85 ? -3.488 -5.541 15.879 1.00 97.12 85 GLU A CA 1
ATOM 667 C C . GLU A 1 85 ? -2.598 -5.767 17.107 1.00 97.12 85 GLU A C 1
ATOM 669 O O . GLU A 1 85 ? -3.030 -6.403 18.066 1.00 97.12 85 GLU A O 1
ATOM 674 N N . LEU A 1 86 ? -1.382 -5.207 17.129 1.00 97.88 86 LEU A N 1
ATOM 675 C CA . LEU A 1 86 ? -0.521 -5.253 18.316 1.00 97.88 86 LEU A CA 1
ATOM 676 C C . LEU A 1 86 ? -1.129 -4.471 19.485 1.00 97.88 86 LEU A C 1
ATOM 678 O O . LEU A 1 86 ? -1.162 -4.986 20.602 1.00 97.88 86 LEU A O 1
ATOM 682 N N . PHE A 1 87 ? -1.652 -3.274 19.207 1.00 98.06 87 PHE A N 1
ATOM 683 C CA . PHE A 1 87 ? -2.314 -2.403 20.174 1.00 98.06 87 PHE A CA 1
ATOM 684 C C . PHE A 1 87 ? -3.515 -3.085 20.833 1.00 98.06 87 PHE A C 1
ATOM 686 O O . PHE A 1 87 ? -3.589 -3.151 22.057 1.00 98.06 87 PHE A O 1
ATOM 693 N N . HIS A 1 88 ? -4.431 -3.637 20.036 1.00 98.06 88 HIS A N 1
ATOM 694 C CA . HIS A 1 88 ? -5.608 -4.348 20.540 1.00 98.06 88 HIS A CA 1
ATOM 695 C C . HIS A 1 88 ? -5.291 -5.752 21.079 1.00 98.06 88 HIS A C 1
ATOM 697 O O . HIS A 1 88 ? -6.103 -6.317 21.806 1.00 98.06 88 HIS A O 1
ATOM 703 N N . GLY A 1 89 ? -4.135 -6.314 20.721 1.00 97.38 89 GLY A N 1
ATOM 704 C CA . GLY A 1 89 ? -3.652 -7.613 21.173 1.00 97.38 89 GLY A CA 1
ATOM 705 C C . GLY A 1 89 ? -2.621 -7.488 22.292 1.00 97.38 89 GLY A C 1
ATOM 706 O O . GLY A 1 89 ? -2.935 -7.087 23.410 1.00 97.38 89 GLY A O 1
ATOM 707 N N . ARG A 1 90 ? -1.371 -7.867 21.997 1.00 97.50 90 ARG A N 1
ATOM 708 C CA . ARG A 1 90 ? -0.314 -8.044 23.009 1.00 97.50 90 ARG A CA 1
ATOM 709 C C . ARG A 1 90 ? 0.035 -6.787 23.809 1.00 97.50 90 ARG A C 1
ATOM 711 O O . ARG A 1 90 ? 0.556 -6.916 24.911 1.00 97.50 90 ARG A O 1
ATOM 718 N N . TRP A 1 91 ? -0.210 -5.595 23.267 1.00 97.81 91 TRP A N 1
ATOM 719 C CA . TRP A 1 91 ? 0.056 -4.343 23.976 1.00 97.81 91 TRP A CA 1
ATOM 720 C C . TRP A 1 91 ? -1.106 -3.916 24.878 1.00 97.81 91 TRP A C 1
ATOM 722 O O . TRP A 1 91 ? -0.947 -2.977 25.653 1.00 97.81 91 TRP A O 1
ATOM 732 N N . ASN A 1 92 ? -2.254 -4.602 24.809 1.00 96.88 92 ASN A N 1
ATOM 733 C CA . ASN A 1 92 ? -3.402 -4.407 25.692 1.00 96.88 92 ASN A CA 1
ATOM 734 C C . ASN A 1 92 ? -3.839 -2.932 25.821 1.00 96.88 92 ASN A C 1
ATOM 736 O O . ASN A 1 92 ? -4.035 -2.411 26.918 1.00 96.88 92 ASN A O 1
ATOM 740 N N . GLY A 1 93 ? -3.938 -2.234 24.690 1.00 97.62 93 GLY A N 1
ATOM 741 C CA . GLY A 1 93 ? -4.320 -0.825 24.632 1.00 97.62 93 GLY A CA 1
ATOM 742 C C . GLY A 1 93 ? -3.222 0.167 25.033 1.00 97.62 93 GLY A C 1
ATOM 743 O O . GLY A 1 93 ? -3.508 1.359 25.133 1.00 97.62 93 GLY A O 1
ATOM 744 N N . SER A 1 94 ? -1.981 -0.281 25.249 1.00 97.75 94 SER A N 1
ATOM 745 C CA . SER A 1 94 ? -0.827 0.604 25.442 1.00 97.75 94 SER A CA 1
ATOM 746 C C . SER A 1 94 ? -0.098 0.87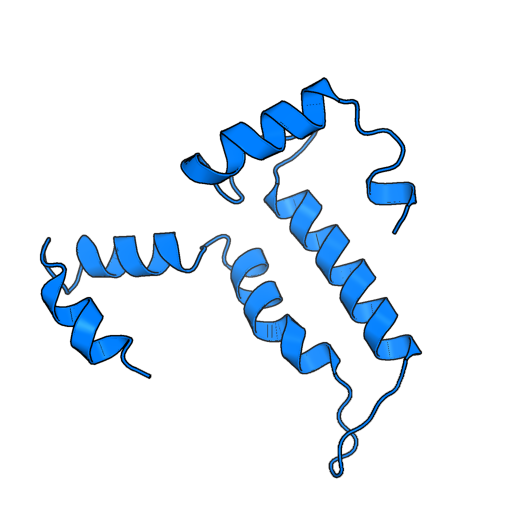3 24.125 1.00 97.75 94 SER A C 1
ATOM 748 O O . SER A 1 94 ? 0.038 -0.002 23.271 1.00 97.75 94 SER A O 1
ATOM 750 N N . VAL A 1 95 ? 0.395 2.100 23.967 1.00 97.31 95 VAL A N 1
ATOM 751 C CA . VAL A 1 95 ? 1.288 2.486 22.864 1.00 97.31 95 VAL A CA 1
ATOM 752 C C . VAL A 1 95 ? 2.763 2.438 23.261 1.00 97.31 95 VAL A C 1
ATOM 754 O O . VAL A 1 95 ? 3.612 2.534 22.383 1.00 97.31 95 VAL A O 1
ATOM 757 N N . ASP A 1 96 ? 3.091 2.259 24.544 1.00 97.25 96 ASP A N 1
ATOM 758 C CA . ASP A 1 96 ? 4.474 2.310 25.037 1.00 97.25 96 ASP A CA 1
ATOM 759 C C . ASP A 1 96 ? 5.411 1.314 24.328 1.00 97.25 96 ASP A C 1
ATOM 761 O O . ASP A 1 96 ? 6.517 1.711 23.949 1.00 97.25 96 ASP A O 1
ATOM 765 N N . PRO A 1 97 ? 4.998 0.057 24.044 1.00 97.25 97 PRO A N 1
ATOM 766 C CA . PRO A 1 97 ? 5.871 -0.893 23.356 1.00 97.25 97 PRO A CA 1
ATOM 767 C C . PRO A 1 97 ? 6.270 -0.464 21.936 1.00 97.25 97 PRO A C 1
ATOM 769 O O . PRO A 1 97 ? 7.317 -0.889 21.446 1.00 97.25 97 PRO A O 1
ATOM 772 N N . LEU A 1 98 ? 5.491 0.411 21.282 1.00 95.88 98 LEU A N 1
ATOM 773 C CA . LEU A 1 98 ? 5.796 0.940 19.947 1.00 95.88 98 LEU A CA 1
ATOM 774 C C . LEU A 1 98 ? 7.189 1.586 19.901 1.00 95.88 98 LEU A C 1
ATOM 776 O O . LEU A 1 98 ? 7.901 1.424 18.912 1.00 95.88 98 LEU A O 1
ATOM 780 N N . PHE A 1 99 ? 7.572 2.298 20.964 1.00 95.38 99 PHE A N 1
ATOM 781 C CA . PHE A 1 99 ? 8.828 3.048 21.038 1.00 95.38 99 PHE A CA 1
ATOM 782 C C . PHE A 1 99 ? 10.061 2.163 21.250 1.00 95.38 99 PHE A C 1
ATOM 784 O O . PHE A 1 99 ? 11.171 2.614 20.990 1.00 95.38 99 PHE A O 1
ATOM 791 N N . GLY A 1 100 ? 9.880 0.919 21.704 1.00 96.50 100 GLY A N 1
ATOM 792 C CA . GLY A 1 100 ? 10.961 -0.064 21.811 1.00 96.50 100 GLY A CA 1
ATOM 793 C C . GLY A 1 100 ? 11.025 -0.994 20.601 1.00 96.50 100 GLY A C 1
ATOM 794 O O . GLY A 1 100 ? 12.088 -1.210 20.033 1.00 96.50 100 GLY A O 1
ATOM 795 N N . GLU A 1 101 ? 9.880 -1.532 20.181 1.00 94.19 101 GLU A N 1
ATOM 796 C CA . GLU A 1 101 ? 9.815 -2.564 19.138 1.00 94.19 101 GLU A CA 1
ATOM 797 C C . GLU A 1 101 ? 10.041 -2.031 17.716 1.00 94.19 101 GLU A C 1
ATOM 799 O O . GLU A 1 101 ? 10.426 -2.794 16.833 1.00 94.19 101 GLU A O 1
ATOM 804 N N . PHE A 1 102 ? 9.784 -0.742 17.481 1.00 93.44 102 PHE A N 1
ATOM 805 C CA . PHE A 1 102 ? 9.949 -0.089 16.177 1.00 93.44 102 PHE A CA 1
ATOM 806 C C . PHE A 1 102 ? 10.982 1.049 16.219 1.00 93.44 102 PHE A C 1
ATOM 808 O O . PHE A 1 102 ? 10.912 1.971 15.404 1.00 93.44 102 PHE A O 1
ATOM 815 N N . ALA A 1 103 ? 11.919 1.003 17.170 1.00 91.31 103 ALA A N 1
ATOM 816 C CA . ALA A 1 103 ? 13.083 1.885 17.179 1.00 91.31 103 ALA A CA 1
ATOM 817 C C . ALA A 1 103 ? 14.033 1.536 16.016 1.00 91.31 103 ALA A C 1
ATOM 819 O O . ALA A 1 103 ? 14.151 0.366 15.646 1.00 91.31 103 ALA A O 1
ATOM 820 N N . TYR A 1 104 ? 14.679 2.553 15.438 1.00 80.00 104 TYR A N 1
ATOM 821 C CA . TYR A 1 104 ? 15.650 2.422 14.344 1.00 80.00 104 TYR A CA 1
ATOM 822 C C . TYR A 1 104 ? 17.079 2.595 14.859 1.00 80.00 104 TYR A C 1
ATOM 824 O O . TYR A 1 104 ? 17.257 3.423 15.783 1.00 80.00 104 TYR A O 1
#